Protein AF-A0A650A4Z6-F1 (afdb_monomer)

Structure (mmCIF, N/CA/C/O backbone):
data_AF-A0A650A4Z6-F1
#
_entry.id   AF-A0A650A4Z6-F1
#
loop_
_atom_site.group_PDB
_atom_site.id
_atom_site.type_symbol
_atom_site.label_atom_id
_atom_site.label_alt_id
_atom_site.label_comp_id
_atom_site.label_asym_id
_atom_site.label_entity_id
_atom_site.label_seq_id
_atom_site.pdbx_PDB_ins_code
_atom_site.Cartn_x
_atom_site.Cartn_y
_atom_site.Cartn_z
_atom_site.occupancy
_atom_site.B_iso_or_equiv
_a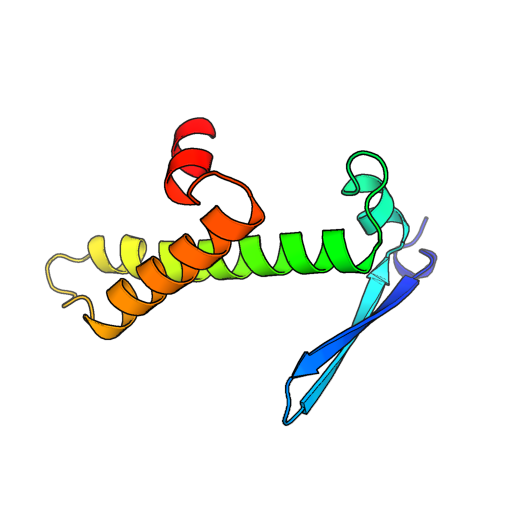tom_site.auth_seq_id
_atom_site.auth_comp_id
_atom_site.auth_asym_id
_atom_site.auth_atom_id
_atom_site.pdbx_PDB_model_num
ATOM 1 N N . MET A 1 1 ? -4.097 -12.493 25.052 1.00 63.12 1 MET A N 1
ATOM 2 C CA . MET A 1 1 ? -5.256 -12.656 24.150 1.00 63.12 1 MET A CA 1
ATOM 3 C C . MET A 1 1 ? -4.906 -13.708 23.118 1.00 63.12 1 MET A C 1
ATOM 5 O O . MET A 1 1 ? -3.733 -13.777 22.757 1.00 63.12 1 MET A O 1
ATOM 9 N N . ALA A 1 2 ? -5.849 -14.542 22.683 1.00 73.75 2 ALA A N 1
ATOM 10 C CA . ALA A 1 2 ? -5.622 -15.372 21.503 1.00 73.75 2 ALA A CA 1
ATOM 11 C C . ALA A 1 2 ? -5.845 -14.526 20.240 1.00 73.75 2 ALA A C 1
ATOM 13 O O . ALA A 1 2 ? -6.625 -13.581 20.258 1.00 73.75 2 ALA A O 1
ATOM 14 N N . ALA A 1 3 ? -5.191 -14.874 19.129 1.00 71.81 3 ALA A N 1
ATOM 15 C CA . ALA A 1 3 ? -5.323 -14.136 17.865 1.00 71.81 3 ALA A CA 1
ATOM 16 C C . ALA A 1 3 ? -6.776 -14.040 17.350 1.00 71.81 3 ALA A C 1
ATOM 18 O O . ALA A 1 3 ? -7.115 -13.099 16.649 1.00 71.81 3 ALA A O 1
ATOM 19 N N . LYS A 1 4 ? -7.641 -14.993 17.724 1.00 74.25 4 LYS A N 1
ATOM 20 C CA . LYS A 1 4 ? -9.070 -15.014 17.367 1.00 74.25 4 LYS A CA 1
ATOM 21 C C . LYS A 1 4 ? -9.939 -14.055 18.185 1.00 74.25 4 LYS A C 1
ATOM 23 O O . LYS A 1 4 ? -11.110 -13.904 17.865 1.00 74.25 4 LYS A O 1
ATOM 28 N N . ASP A 1 5 ? -9.384 -13.474 19.245 1.00 86.62 5 ASP A N 1
ATOM 29 C CA . ASP A 1 5 ? -10.110 -12.592 20.159 1.00 86.62 5 ASP A CA 1
ATOM 30 C C . ASP A 1 5 ? -9.910 -11.107 19.809 1.00 86.62 5 ASP A C 1
ATOM 32 O O . ASP A 1 5 ? -10.475 -10.249 20.482 1.00 86.62 5 ASP A O 1
ATOM 36 N N . LEU A 1 6 ? -9.071 -10.793 18.813 1.00 92.00 6 LEU A N 1
ATOM 37 C CA . LEU A 1 6 ? -8.854 -9.419 18.366 1.00 92.00 6 LEU A CA 1
ATOM 38 C C . LEU A 1 6 ? -10.056 -8.945 17.552 1.00 92.00 6 LEU A C 1
ATOM 40 O O . LEU A 1 6 ? -10.487 -9.631 16.627 1.00 92.00 6 LEU A O 1
ATOM 44 N N . GLU A 1 7 ? -10.563 -7.763 17.892 1.00 95.00 7 GLU A N 1
ATOM 45 C CA . GLU A 1 7 ? -11.586 -7.091 17.098 1.00 95.00 7 GLU A CA 1
ATOM 46 C C . GLU A 1 7 ? -11.010 -6.702 15.734 1.00 95.00 7 GLU A C 1
ATOM 48 O O . GLU A 1 7 ? -9.878 -6.212 15.634 1.00 95.00 7 GLU A O 1
ATOM 53 N N . THR A 1 8 ? -11.784 -6.955 14.685 1.00 96.19 8 THR A N 1
ATOM 54 C CA . THR A 1 8 ? -11.429 -6.663 13.300 1.00 96.19 8 THR A CA 1
ATOM 55 C C . THR A 1 8 ? -12.362 -5.615 12.724 1.00 96.19 8 THR A C 1
ATOM 57 O O . THR A 1 8 ? -13.505 -5.457 13.151 1.00 96.19 8 THR A O 1
ATOM 60 N N . THR A 1 9 ? -11.858 -4.902 11.727 1.00 95.56 9 THR A N 1
ATOM 61 C CA . THR A 1 9 ? -12.672 -4.105 10.818 1.00 95.56 9 THR A CA 1
ATOM 62 C C . THR A 1 9 ? -12.499 -4.628 9.403 1.00 95.56 9 THR A C 1
ATOM 64 O O . THR A 1 9 ? -11.410 -5.071 9.020 1.00 95.56 9 THR A O 1
ATOM 67 N N . THR A 1 10 ? -13.573 -4.575 8.626 1.00 97.19 10 THR A N 1
ATOM 68 C CA . THR A 1 10 ? -13.537 -4.922 7.209 1.00 97.19 10 THR A CA 1
ATOM 69 C C . THR A 1 10 ? -13.051 -3.716 6.411 1.00 97.19 10 THR A C 1
ATOM 71 O O . THR A 1 10 ? -13.592 -2.616 6.535 1.00 97.19 10 THR A O 1
ATOM 74 N N . VAL A 1 11 ? -12.042 -3.929 5.572 1.00 96.94 11 VAL A N 1
ATOM 75 C CA . VAL A 1 11 ? -11.547 -2.951 4.602 1.00 96.94 11 VAL A CA 1
ATOM 76 C C . VAL A 1 11 ? -11.826 -3.480 3.206 1.00 96.94 11 VAL A C 1
ATOM 78 O O . VAL A 1 11 ? -11.419 -4.590 2.874 1.00 96.94 11 VAL A O 1
ATOM 81 N N . THR A 1 12 ? -12.487 -2.669 2.387 1.00 97.31 12 THR A N 1
ATOM 82 C CA . THR A 1 12 ? -12.766 -2.987 0.985 1.00 97.31 12 THR A CA 1
ATOM 83 C C . THR A 1 12 ? -11.798 -2.228 0.088 1.00 97.31 12 THR A C 1
ATOM 85 O O . THR A 1 12 ? -11.746 -0.997 0.124 1.00 97.31 12 THR A O 1
ATOM 88 N N . VAL A 1 13 ? -11.063 -2.951 -0.754 1.00 95.50 13 VAL A N 1
ATOM 89 C CA . VAL A 1 13 ? -10.261 -2.386 -1.846 1.00 95.50 13 VAL A CA 1
ATOM 90 C C . VAL A 1 13 ? -11.059 -2.543 -3.128 1.00 95.50 13 VAL A C 1
ATOM 92 O O . VAL A 1 13 ? -11.535 -3.632 -3.432 1.00 95.50 13 VAL A O 1
ATOM 95 N N . SER A 1 14 ? -11.224 -1.462 -3.884 1.00 96.12 14 SER A N 1
ATOM 96 C CA . SER A 1 14 ? -12.005 -1.485 -5.121 1.00 96.12 14 SER A CA 1
ATOM 97 C C . SER A 1 14 ? -11.289 -0.774 -6.259 1.00 96.12 14 SER A C 1
ATOM 99 O O . SER A 1 14 ? -10.567 0.200 -6.052 1.00 96.12 14 SER A O 1
ATOM 101 N N . THR A 1 15 ? -11.497 -1.297 -7.459 1.00 95.44 15 THR A N 1
ATOM 102 C CA . THR A 1 15 ? -11.155 -0.701 -8.748 1.00 95.44 15 THR A CA 1
ATOM 103 C C . THR A 1 15 ? -12.437 -0.557 -9.571 1.00 95.44 15 THR A C 1
ATOM 105 O O . THR A 1 15 ? -13.516 -0.955 -9.128 1.00 95.44 15 THR A O 1
ATOM 108 N N . ASP A 1 16 ? -12.335 -0.010 -10.782 1.00 96.25 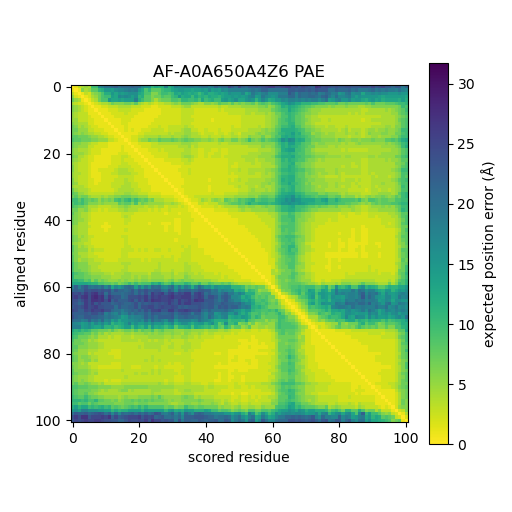16 ASP A N 1
ATOM 109 C CA . ASP A 1 16 ? -13.493 0.156 -11.669 1.00 96.25 16 ASP A CA 1
ATOM 110 C C . ASP A 1 16 ? -14.169 -1.180 -12.041 1.00 96.25 16 ASP A C 1
ATOM 112 O O . ASP A 1 16 ? -15.372 -1.217 -12.305 1.00 96.25 16 ASP A O 1
ATOM 116 N N . ASP A 1 17 ? -13.409 -2.281 -12.030 1.00 96.81 17 ASP A N 1
ATOM 117 C CA . ASP A 1 17 ? -13.858 -3.594 -12.504 1.00 96.81 17 ASP A CA 1
ATOM 118 C C . ASP A 1 17 ? -14.107 -4.615 -11.380 1.00 96.81 17 ASP A C 1
ATOM 120 O O . ASP A 1 17 ? -14.826 -5.598 -11.592 1.00 96.81 17 ASP A O 1
ATOM 124 N N . ALA A 1 18 ? -13.501 -4.436 -10.200 1.00 97.25 18 ALA A N 1
ATOM 125 C CA . ALA A 1 18 ? -13.511 -5.444 -9.140 1.00 97.25 18 ALA A CA 1
ATOM 126 C C . ALA A 1 18 ? -13.363 -4.856 -7.730 1.00 97.25 18 ALA A C 1
ATOM 128 O O . ALA A 1 18 ? -12.891 -3.739 -7.540 1.00 97.25 18 ALA A O 1
ATOM 129 N N . SER A 1 19 ? -13.724 -5.652 -6.723 1.00 97.44 19 SER A N 1
ATOM 130 C CA . SER A 1 19 ? -13.475 -5.352 -5.314 1.00 97.44 19 SER A CA 1
ATOM 131 C C . SER A 1 19 ? -13.039 -6.596 -4.552 1.00 97.44 19 SER A C 1
ATOM 133 O O . SER A 1 19 ? -13.452 -7.705 -4.896 1.00 97.44 19 SER A O 1
ATOM 135 N N . ASP A 1 20 ? -12.258 -6.396 -3.499 1.00 97.38 20 ASP A N 1
ATOM 136 C CA . ASP A 1 20 ? -11.848 -7.430 -2.554 1.00 97.38 20 ASP A CA 1
ATOM 137 C C . ASP A 1 20 ? -11.948 -6.904 -1.118 1.00 97.38 20 ASP A C 1
ATOM 139 O O . ASP A 1 20 ? -11.681 -5.727 -0.861 1.00 97.38 20 ASP A O 1
ATOM 143 N N . ASP A 1 21 ? -12.334 -7.782 -0.195 1.00 97.25 21 ASP A N 1
ATOM 144 C CA . ASP A 1 21 ? -12.528 -7.452 1.216 1.00 97.25 21 ASP A CA 1
ATOM 145 C C . ASP A 1 21 ? -11.467 -8.143 2.073 1.00 97.25 21 ASP A C 1
ATOM 147 O O . ASP A 1 21 ? -11.195 -9.336 1.921 1.00 97.25 21 ASP A O 1
ATOM 151 N N . MET A 1 22 ? -10.915 -7.413 3.040 1.00 95.06 22 MET A N 1
ATOM 152 C CA . MET A 1 22 ? -9.976 -7.953 4.018 1.00 95.06 22 MET A CA 1
ATOM 153 C C . MET A 1 22 ? -10.390 -7.609 5.449 1.00 95.06 22 MET A C 1
ATOM 155 O O . MET A 1 22 ? -10.829 -6.500 5.744 1.00 95.06 22 MET A O 1
ATOM 159 N N . GLU A 1 23 ? -10.209 -8.566 6.356 1.00 95.88 23 GLU A N 1
ATOM 160 C CA . GLU A 1 23 ? -10.397 -8.376 7.795 1.00 95.88 23 GLU A CA 1
ATOM 161 C C . GLU A 1 23 ? -9.069 -7.948 8.423 1.00 95.88 23 GLU A C 1
ATOM 163 O O . GLU A 1 23 ? -8.101 -8.717 8.429 1.00 95.88 23 GLU A O 1
ATOM 168 N N . VAL A 1 24 ? -9.020 -6.734 8.970 1.00 94.69 24 VAL A N 1
ATOM 169 C CA . VAL A 1 24 ? -7.812 -6.167 9.584 1.00 94.69 24 VAL A CA 1
ATOM 170 C C . VAL A 1 24 ? -8.028 -6.003 11.088 1.00 94.69 24 VAL A C 1
ATOM 172 O O . VAL A 1 24 ? -9.028 -5.406 11.489 1.00 94.69 24 VAL A O 1
ATOM 175 N N . PRO A 1 25 ? -7.119 -6.498 11.950 1.00 96.00 25 PRO A N 1
ATOM 176 C CA . PRO A 1 25 ? -7.212 -6.265 13.389 1.00 96.00 25 PRO A CA 1
ATOM 177 C C . PRO A 1 25 ? -7.168 -4.767 13.717 1.00 96.00 25 PRO A C 1
ATOM 179 O O . PRO A 1 25 ? -6.204 -4.090 13.360 1.00 96.00 25 PRO A O 1
ATOM 182 N N . LEU A 1 26 ? -8.155 -4.260 14.459 1.00 94.19 26 LEU A N 1
ATOM 183 C CA . LEU A 1 26 ? -8.202 -2.851 14.875 1.00 94.19 26 LEU A CA 1
ATOM 184 C C . LEU A 1 26 ? -6.958 -2.455 15.671 1.00 94.19 26 LEU A C 1
ATOM 186 O O . LEU A 1 26 ? -6.366 -1.417 15.410 1.00 94.19 26 LEU A O 1
ATOM 190 N N . ALA A 1 27 ? -6.493 -3.338 16.558 1.00 94.31 27 ALA A N 1
ATOM 191 C CA . ALA A 1 27 ? -5.287 -3.105 17.349 1.00 94.31 27 ALA A CA 1
ATOM 192 C C . ALA A 1 27 ? -4.009 -2.945 16.498 1.00 94.31 27 ALA A C 1
ATOM 194 O O . ALA A 1 27 ? -3.054 -2.321 16.950 1.00 94.31 27 ALA A O 1
ATOM 195 N N . LEU A 1 28 ? -3.961 -3.520 15.286 1.00 94.19 28 LEU A N 1
ATOM 196 C CA . LEU A 1 28 ? -2.853 -3.287 14.354 1.00 94.19 28 LEU A CA 1
ATOM 197 C C . LEU A 1 28 ? -2.963 -1.898 13.723 1.00 94.19 28 LEU A C 1
ATOM 199 O O . LEU A 1 28 ? -1.954 -1.217 13.600 1.00 94.19 28 LEU A O 1
ATOM 203 N N . ILE A 1 29 ? -4.174 -1.486 13.345 1.00 93.12 29 ILE A N 1
ATOM 204 C CA . ILE A 1 29 ? -4.408 -0.158 12.772 1.00 93.12 29 ILE A CA 1
ATOM 205 C C . ILE A 1 29 ? -4.056 0.913 13.805 1.00 93.12 29 ILE A C 1
ATOM 207 O O . ILE A 1 29 ? -3.230 1.764 13.517 1.00 93.12 29 ILE A O 1
ATOM 211 N N . GLU A 1 30 ? -4.563 0.797 15.035 1.00 92.75 30 GLU A N 1
ATOM 212 C CA . GLU A 1 30 ? -4.243 1.712 16.142 1.00 92.75 30 GLU A CA 1
ATOM 213 C C . GLU A 1 30 ? -2.740 1.810 16.434 1.00 92.75 30 GLU A C 1
ATOM 215 O O . GLU A 1 30 ? -2.257 2.862 16.841 1.00 92.75 30 GLU A O 1
ATOM 220 N N . LEU A 1 31 ? -1.998 0.712 16.252 1.00 94.44 31 LEU A N 1
ATOM 221 C CA . LEU A 1 31 ? -0.548 0.691 16.439 1.00 94.44 31 LEU A CA 1
ATOM 222 C C . LEU A 1 31 ? 0.195 1.478 15.349 1.00 94.44 31 LEU A C 1
ATOM 224 O O . LEU A 1 31 ? 1.282 1.983 15.619 1.00 94.44 31 LEU A O 1
ATOM 228 N N . LEU A 1 32 ? -0.352 1.520 14.134 1.00 93.81 32 LEU A N 1
ATOM 229 C CA . LEU A 1 32 ? 0.283 2.106 12.951 1.00 93.81 32 LEU A CA 1
ATOM 230 C C . LEU A 1 32 ? -0.236 3.508 12.612 1.00 93.81 32 LEU A C 1
ATOM 232 O O . LEU A 1 32 ? 0.431 4.214 11.870 1.00 93.81 32 LEU A O 1
ATOM 236 N N . THR A 1 33 ? -1.396 3.908 13.135 1.00 94.50 33 THR A N 1
ATOM 237 C CA . THR A 1 33 ? -1.959 5.252 12.959 1.00 94.50 33 THR A CA 1
ATOM 238 C C . THR A 1 33 ? -1.045 6.317 13.565 1.00 94.50 33 THR A C 1
ATOM 240 O O . THR A 1 33 ? -0.727 6.264 14.759 1.00 94.50 33 THR A O 1
ATOM 243 N N . GLU A 1 34 ? -0.710 7.346 12.789 1.00 89.00 34 GLU A N 1
ATOM 244 C CA . GLU A 1 34 ? 0.027 8.516 13.255 1.00 89.00 34 GLU A CA 1
ATOM 245 C C . GLU A 1 34 ? -0.884 9.757 13.277 1.00 89.00 34 GLU A C 1
ATOM 247 O O . GLU A 1 34 ? -1.360 10.261 12.267 1.00 89.00 34 GLU A O 1
ATOM 252 N N . GLY A 1 35 ? -1.140 10.306 14.468 1.00 89.12 35 GLY A N 1
ATOM 253 C CA . GLY A 1 35 ? -1.981 11.501 14.606 1.00 89.12 35 GLY A CA 1
ATOM 254 C C . GLY A 1 35 ? -3.479 11.211 14.463 1.00 89.12 35 GLY A C 1
ATOM 255 O O . GLY A 1 35 ? -4.038 10.476 15.274 1.00 89.12 35 GLY A O 1
ATOM 256 N N . GLU A 1 36 ? -4.141 11.860 13.502 1.00 89.69 36 GLU A N 1
ATOM 257 C CA . GLU A 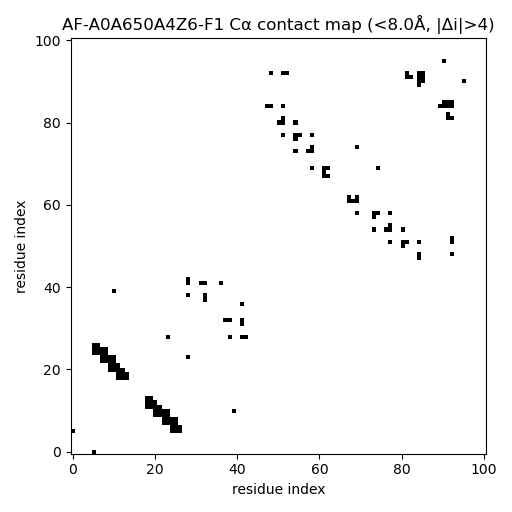1 36 ? -5.606 11.831 13.315 1.00 89.69 36 GLU A CA 1
ATOM 258 C C . GLU A 1 36 ? -6.022 11.092 12.027 1.00 89.69 36 GLU A C 1
ATOM 260 O O . GLU A 1 36 ? -7.063 11.390 11.444 1.00 89.69 36 GLU A O 1
ATOM 265 N N . GLU A 1 37 ? -5.201 10.157 11.545 1.00 93.81 37 GLU A N 1
ATOM 266 C CA . GLU A 1 37 ? -5.470 9.431 10.301 1.00 93.81 37 GLU A CA 1
ATOM 267 C C . GLU A 1 37 ? -6.628 8.437 10.431 1.00 93.81 37 GLU A C 1
ATOM 269 O O . GLU A 1 37 ? -6.726 7.659 11.383 1.00 93.81 37 GLU A O 1
ATOM 274 N N . ASP A 1 38 ? -7.485 8.415 9.411 1.00 94.69 38 ASP A N 1
ATOM 275 C CA . ASP A 1 38 ? -8.554 7.431 9.301 1.00 94.69 38 ASP A CA 1
ATOM 276 C C . ASP A 1 38 ? -8.009 6.053 8.882 1.00 94.69 38 ASP A C 1
ATOM 278 O O . ASP A 1 38 ? -7.049 5.943 8.116 1.00 94.69 38 ASP A O 1
ATOM 282 N N . VAL A 1 39 ? -8.692 4.979 9.300 1.00 94.25 39 VAL A N 1
ATOM 283 C CA . VAL A 1 39 ? -8.337 3.581 8.974 1.00 94.25 39 VAL A CA 1
ATOM 284 C C . VAL A 1 39 ? -8.005 3.348 7.487 1.00 94.25 39 VAL A C 1
ATOM 286 O O . VAL A 1 39 ? -6.992 2.701 7.210 1.00 94.25 39 VAL A O 1
ATOM 289 N N . PRO A 1 40 ? -8.801 3.836 6.510 1.00 95.38 40 PRO A N 1
ATOM 290 C CA . PRO A 1 40 ? -8.506 3.595 5.099 1.00 95.38 40 PRO A CA 1
ATOM 291 C C . PRO A 1 40 ? -7.199 4.243 4.641 1.00 95.38 40 PRO A C 1
ATOM 293 O O . PRO A 1 40 ? -6.533 3.688 3.772 1.00 95.38 40 PRO A O 1
ATOM 296 N N . THR A 1 41 ? -6.828 5.387 5.225 1.00 95.12 41 THR A N 1
ATOM 297 C CA . THR A 1 41 ? -5.575 6.087 4.917 1.00 95.12 41 THR A CA 1
ATOM 298 C C . THR A 1 41 ? -4.393 5.215 5.310 1.00 95.12 41 THR A C 1
ATOM 300 O O . THR A 1 41 ? -3.623 4.834 4.434 1.00 95.12 41 THR A O 1
ATOM 303 N N . VAL A 1 42 ? -4.363 4.762 6.567 1.00 95.81 42 VAL A N 1
ATOM 304 C CA . VAL A 1 42 ? -3.302 3.893 7.099 1.00 95.81 42 VAL A CA 1
ATOM 305 C C . VAL A 1 42 ? -3.152 2.617 6.267 1.00 95.81 42 VAL A C 1
ATOM 307 O O . VAL A 1 42 ? -2.047 2.210 5.912 1.00 95.81 42 VAL A O 1
ATOM 310 N N . VAL A 1 43 ? -4.264 1.973 5.900 1.00 95.94 43 VAL A N 1
ATOM 311 C CA . VAL A 1 43 ? -4.215 0.746 5.087 1.00 95.94 43 VAL A CA 1
ATOM 312 C C . VAL A 1 43 ? -3.716 1.027 3.668 1.00 95.94 43 VAL A C 1
ATOM 314 O O . VAL A 1 43 ? -2.936 0.238 3.131 1.00 95.94 43 VAL A O 1
ATOM 317 N N . ALA A 1 44 ? -4.125 2.144 3.063 1.00 95.62 44 ALA A N 1
ATOM 318 C CA . ALA A 1 44 ? -3.639 2.552 1.750 1.00 95.62 44 ALA A CA 1
ATOM 319 C C . ALA A 1 44 ? -2.139 2.893 1.770 1.00 95.62 44 ALA A C 1
ATOM 321 O O . ALA A 1 44 ? -1.431 2.539 0.826 1.00 95.62 44 ALA A O 1
ATOM 322 N N . ASP A 1 45 ? -1.641 3.504 2.848 1.00 95.69 45 ASP A N 1
ATOM 323 C CA . ASP A 1 45 ? -0.214 3.783 3.026 1.00 95.69 45 ASP A CA 1
ATOM 324 C C . ASP A 1 45 ? 0.598 2.494 3.075 1.00 95.69 45 ASP A C 1
ATOM 326 O O . ASP A 1 45 ? 1.533 2.312 2.294 1.00 95.69 45 ASP A O 1
ATOM 330 N N . ILE A 1 46 ? 0.181 1.547 3.917 1.00 94.81 46 ILE A N 1
ATOM 331 C CA . ILE A 1 46 ? 0.822 0.232 4.034 1.00 94.81 46 ILE A CA 1
ATOM 332 C C . ILE A 1 46 ? 0.807 -0.505 2.689 1.00 94.81 46 ILE A C 1
ATOM 334 O O . ILE A 1 46 ? 1.801 -1.131 2.307 1.00 94.81 46 ILE A O 1
ATOM 338 N N . ALA A 1 47 ? -0.306 -0.437 1.953 1.00 95.69 47 ALA A N 1
ATOM 33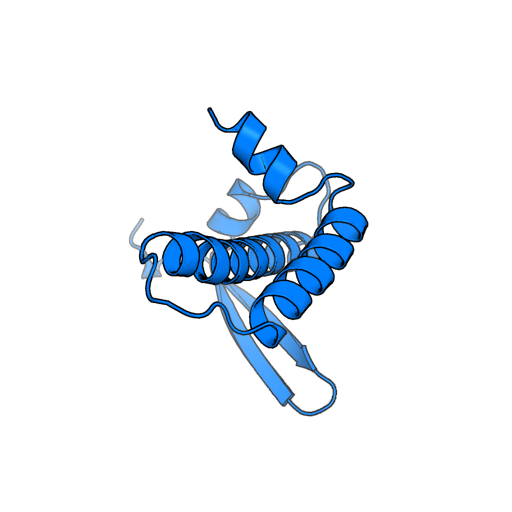9 C CA . ALA A 1 47 ? -0.402 -1.035 0.628 1.00 95.69 47 ALA A CA 1
ATOM 340 C C . ALA A 1 47 ? 0.604 -0.402 -0.346 1.00 95.69 47 ALA A C 1
ATOM 342 O O . ALA A 1 47 ? 1.294 -1.141 -1.050 1.00 95.69 47 ALA A O 1
ATOM 343 N N . MET A 1 48 ? 0.735 0.929 -0.350 1.00 96.88 48 MET A N 1
ATOM 344 C CA . MET A 1 48 ? 1.685 1.640 -1.209 1.00 96.88 48 MET A CA 1
ATOM 345 C C . MET A 1 48 ? 3.137 1.282 -0.871 1.00 96.88 48 MET A C 1
ATOM 347 O O . MET A 1 48 ? 3.890 0.910 -1.769 1.00 96.88 48 MET A O 1
ATOM 351 N N . PHE A 1 49 ? 3.504 1.263 0.415 1.00 95.50 49 PHE A N 1
ATOM 352 C CA . PHE A 1 49 ? 4.814 0.776 0.868 1.00 95.50 49 PHE A CA 1
ATOM 353 C C . PHE A 1 49 ? 5.095 -0.654 0.388 1.00 95.50 49 PHE A C 1
ATOM 355 O O . PHE A 1 49 ? 6.173 -0.948 -0.126 1.00 95.50 49 PHE A O 1
ATOM 362 N N . GLY A 1 50 ? 4.115 -1.553 0.510 1.00 93.94 50 GLY A N 1
ATOM 363 C CA . GLY A 1 50 ? 4.254 -2.940 0.068 1.0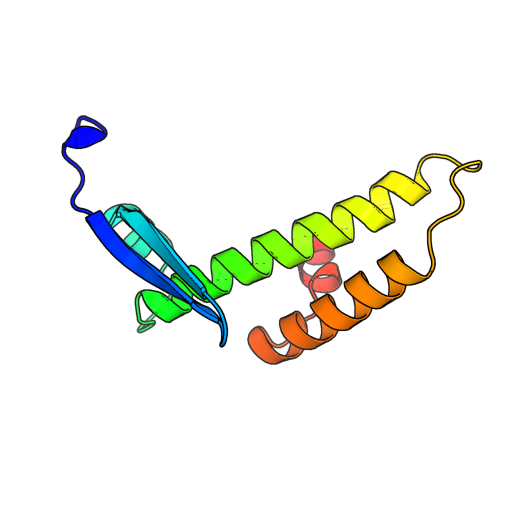0 93.94 50 GLY A CA 1
ATOM 364 C C . GLY A 1 50 ? 4.335 -3.111 -1.453 1.00 93.94 50 GLY A C 1
ATOM 365 O O . GLY A 1 50 ? 4.867 -4.119 -1.921 1.00 93.94 50 GLY A O 1
ATOM 366 N N . LEU A 1 51 ? 3.794 -2.181 -2.240 1.00 95.56 51 LEU A N 1
ATOM 367 C CA . LEU A 1 51 ? 3.938 -2.168 -3.698 1.00 95.56 51 LEU A CA 1
ATOM 368 C C . LEU A 1 51 ? 5.317 -1.630 -4.097 1.00 95.56 51 LEU A C 1
ATOM 370 O O . LEU A 1 51 ? 6.032 -2.326 -4.821 1.00 95.56 51 LEU A O 1
ATOM 374 N N . ALA A 1 52 ? 5.719 -0.481 -3.543 1.00 95.00 52 ALA A N 1
ATOM 375 C CA . ALA A 1 52 ? 7.029 0.135 -3.762 1.00 95.00 52 ALA A CA 1
ATOM 376 C C . ALA A 1 52 ? 8.174 -0.825 -3.403 1.00 95.00 52 ALA A C 1
ATOM 378 O O . ALA A 1 52 ? 9.037 -1.110 -4.230 1.00 95.00 52 ALA A O 1
ATOM 379 N N . GLN A 1 53 ? 8.113 -1.463 -2.228 1.00 93.19 53 GLN A N 1
ATOM 380 C CA . GLN A 1 53 ? 9.125 -2.436 -1.816 1.00 93.19 53 GLN A CA 1
ATOM 381 C C . GLN A 1 53 ? 9.241 -3.616 -2.789 1.00 93.19 53 GLN A C 1
ATOM 383 O O . GLN A 1 53 ? 10.348 -4.086 -3.056 1.00 93.19 53 GLN A O 1
ATOM 388 N N . ARG A 1 54 ? 8.118 -4.132 -3.308 1.00 91.44 54 ARG A N 1
ATOM 389 C CA . ARG A 1 54 ? 8.129 -5.292 -4.212 1.00 91.44 54 ARG A CA 1
ATOM 390 C C . ARG A 1 54 ? 8.738 -4.955 -5.564 1.00 91.44 54 ARG A C 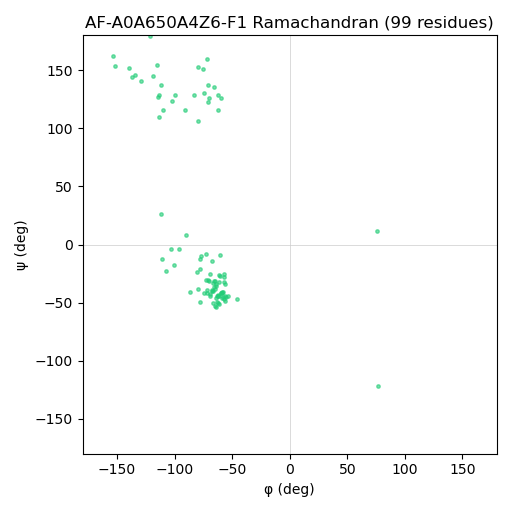1
ATOM 392 O O . ARG A 1 54 ? 9.528 -5.761 -6.053 1.00 91.44 54 ARG A O 1
ATOM 399 N N . VAL A 1 55 ? 8.386 -3.811 -6.152 1.00 90.88 55 VAL A N 1
ATOM 400 C CA . VAL A 1 55 ? 8.956 -3.406 -7.444 1.00 90.88 55 VAL A CA 1
ATOM 401 C C . VAL A 1 55 ? 10.432 -3.037 -7.300 1.00 90.88 55 VAL A C 1
ATOM 403 O O . VAL A 1 55 ? 11.245 -3.555 -8.059 1.00 90.88 55 VAL A O 1
ATOM 406 N N . HIS A 1 56 ? 10.801 -2.311 -6.243 1.00 89.75 56 HIS A N 1
ATOM 407 C CA . HIS A 1 56 ? 12.194 -1.987 -5.942 1.00 89.75 56 HIS A CA 1
ATOM 408 C C . HIS A 1 56 ? 13.046 -3.246 -5.753 1.00 89.75 56 HIS A C 1
ATOM 410 O O . HIS A 1 56 ? 14.106 -3.418 -6.351 1.00 89.75 56 HIS A O 1
ATOM 416 N N . THR A 1 57 ? 12.534 -4.216 -4.989 1.00 86.75 57 THR A N 1
ATOM 417 C CA . THR A 1 57 ? 13.175 -5.530 -4.845 1.00 86.75 57 THR A CA 1
ATOM 418 C C . THR A 1 57 ? 13.308 -6.228 -6.200 1.00 86.75 57 THR A C 1
ATOM 420 O O . THR A 1 57 ? 14.346 -6.823 -6.466 1.00 86.75 57 THR A O 1
ATOM 423 N N . ALA A 1 58 ? 12.295 -6.177 -7.070 1.00 86.06 58 ALA A N 1
ATOM 424 C CA . ALA A 1 58 ? 12.353 -6.817 -8.384 1.00 86.06 58 ALA A CA 1
ATOM 425 C C . ALA A 1 58 ? 13.457 -6.214 -9.270 1.00 86.06 58 ALA A C 1
ATOM 427 O O . ALA A 1 58 ? 14.239 -6.971 -9.850 1.00 86.06 58 ALA A O 1
ATOM 428 N N . VAL A 1 59 ? 13.580 -4.885 -9.302 1.00 84.88 59 VAL A N 1
ATOM 429 C CA . VAL A 1 59 ? 14.645 -4.186 -10.036 1.00 84.88 59 VAL A CA 1
ATOM 430 C C . VAL A 1 59 ? 16.013 -4.500 -9.431 1.00 84.88 59 VAL A C 1
ATOM 432 O O . VAL A 1 59 ? 16.897 -5.015 -10.118 1.00 84.88 59 VAL A O 1
ATOM 435 N N . HIS A 1 60 ? 16.198 -4.313 -8.126 1.00 79.44 60 HIS A N 1
ATOM 436 C CA . HIS A 1 60 ? 17.517 -4.440 -7.500 1.00 79.44 60 HIS A CA 1
ATOM 437 C C . HIS A 1 60 ? 17.977 -5.888 -7.257 1.00 79.44 60 HIS A C 1
ATOM 439 O O . HIS A 1 60 ? 19.181 -6.140 -7.180 1.00 79.44 60 HIS A O 1
ATOM 445 N N . HIS A 1 61 ? 17.074 -6.874 -7.206 1.00 70.00 61 HIS A N 1
ATOM 446 C CA . HIS A 1 61 ? 17.463 -8.291 -7.231 1.00 70.00 61 HIS A CA 1
ATOM 447 C C . HIS A 1 61 ? 17.757 -8.806 -8.644 1.00 70.00 61 HIS A C 1
ATOM 449 O O . HIS A 1 61 ? 18.521 -9.764 -8.772 1.00 70.00 61 HIS A O 1
ATOM 455 N N . SER A 1 62 ? 17.215 -8.178 -9.695 1.00 57.59 62 SER A N 1
ATOM 456 C CA . SER A 1 62 ? 17.623 -8.467 -11.077 1.00 57.59 62 SER A CA 1
ATOM 457 C C . SER A 1 62 ? 19.034 -7.938 -11.384 1.00 57.59 62 SER A C 1
ATOM 459 O O . SER A 1 62 ? 19.792 -8.599 -12.084 1.00 57.59 62 SER A O 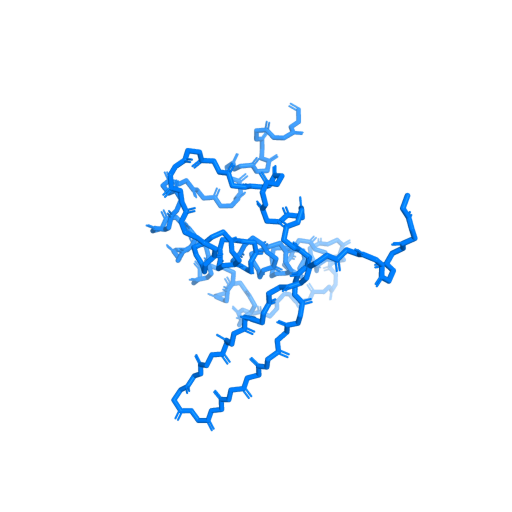1
ATOM 461 N N . GLN A 1 63 ? 19.459 -6.845 -10.735 1.00 53.97 63 GLN A N 1
ATOM 462 C CA . GLN A 1 63 ? 20.812 -6.271 -10.856 1.00 53.97 63 GLN A CA 1
ATOM 463 C C . GLN A 1 63 ? 21.949 -7.146 -10.281 1.00 53.97 63 GLN A C 1
ATOM 465 O O . GLN A 1 63 ? 23.124 -6.895 -10.555 1.00 53.97 63 GLN A O 1
ATOM 470 N N . GLY A 1 64 ? 21.641 -8.172 -9.477 1.00 53.28 64 GLY A N 1
ATOM 471 C CA . GLY A 1 64 ? 22.641 -9.056 -8.857 1.00 53.28 64 GLY A CA 1
ATOM 472 C C . GLY A 1 64 ? 23.236 -10.117 -9.791 1.00 53.28 64 GLY A C 1
ATOM 473 O O . GLY A 1 64 ? 24.245 -10.740 -9.447 1.00 53.28 64 GLY A O 1
ATOM 474 N N . ASP A 1 65 ? 22.634 -10.322 -10.963 1.00 53.09 65 ASP A N 1
ATOM 475 C CA . ASP A 1 65 ? 23.124 -11.217 -12.007 1.00 53.09 65 ASP A CA 1
ATOM 476 C C . ASP A 1 65 ? 23.538 -10.384 -13.234 1.00 53.09 65 ASP A C 1
ATOM 478 O O . ASP A 1 65 ? 22.677 -9.870 -13.939 1.00 53.09 65 ASP A O 1
ATOM 482 N N . PRO A 1 66 ? 24.842 -10.264 -13.550 1.00 55.06 66 PRO A N 1
ATOM 483 C CA . PRO A 1 66 ? 25.320 -9.538 -14.732 1.00 55.06 66 PRO A CA 1
ATOM 484 C C . PRO A 1 66 ? 24.814 -10.097 -16.072 1.00 55.06 66 PRO A C 1
ATOM 486 O O . PRO A 1 66 ? 25.097 -9.511 -17.115 1.00 55.06 66 PRO A O 1
ATOM 489 N N . SER A 1 67 ? 24.164 -11.267 -16.059 1.00 55.84 67 SER A N 1
ATOM 490 C CA . SER A 1 67 ? 23.523 -11.896 -17.215 1.00 55.84 67 SER A CA 1
ATOM 491 C C . SER A 1 67 ? 21.999 -11.764 -17.235 1.00 55.84 67 SER A C 1
ATOM 49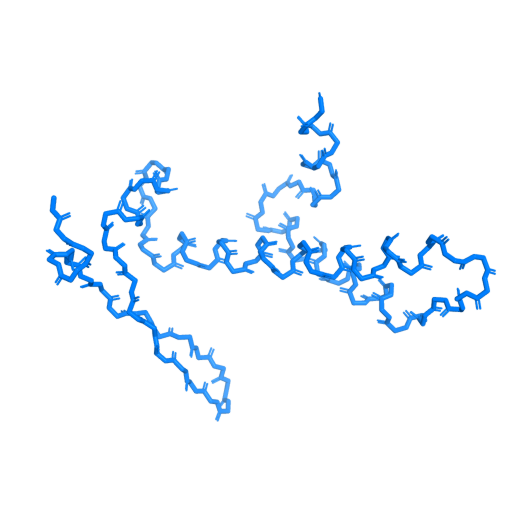3 O O . SER A 1 67 ? 21.378 -12.184 -18.212 1.00 55.84 67 SER A O 1
ATOM 495 N N . ALA A 1 68 ? 21.397 -11.181 -16.195 1.00 58.31 68 ALA A N 1
ATOM 496 C CA . ALA A 1 68 ? 19.995 -10.808 -16.215 1.00 58.31 68 ALA A CA 1
ATOM 497 C C . ALA A 1 68 ? 19.853 -9.493 -16.988 1.00 58.31 68 ALA A C 1
ATOM 499 O O . ALA A 1 68 ? 20.231 -8.426 -16.509 1.00 58.31 68 ALA A O 1
ATOM 500 N N . ASP A 1 69 ? 19.322 -9.579 -18.206 1.00 59.88 69 ASP A N 1
ATOM 501 C CA . ASP A 1 69 ? 18.766 -8.407 -18.871 1.00 59.88 69 ASP A CA 1
ATOM 502 C C . ASP A 1 69 ? 17.595 -7.912 -18.011 1.00 59.88 69 ASP A C 1
ATOM 504 O O . ASP A 1 69 ? 16.615 -8.636 -17.806 1.00 59.88 69 ASP A O 1
ATOM 508 N N . ILE A 1 70 ? 17.722 -6.704 -17.462 1.00 65.12 70 ILE A N 1
ATOM 509 C CA . ILE A 1 70 ? 16.615 -6.033 -16.783 1.00 65.12 70 ILE A CA 1
ATOM 510 C C . ILE A 1 70 ? 15.615 -5.641 -17.861 1.00 65.12 70 ILE A C 1
ATOM 512 O O . ILE A 1 70 ? 15.977 -5.030 -18.869 1.00 65.12 70 ILE A O 1
ATOM 516 N N . ASP A 1 71 ? 14.367 -6.053 -17.679 1.00 72.56 71 ASP A N 1
ATOM 517 C CA . ASP A 1 71 ? 13.299 -5.688 -18.594 1.00 72.56 71 ASP A CA 1
ATOM 518 C C . ASP A 1 71 ? 12.997 -4.196 -18.410 1.00 72.56 71 ASP A C 1
ATOM 520 O O . ASP A 1 71 ? 12.696 -3.770 -17.292 1.00 72.56 71 ASP A O 1
ATOM 524 N N . ALA A 1 72 ? 13.089 -3.407 -19.486 1.00 71.69 72 ALA A N 1
ATOM 525 C CA . ALA A 1 72 ? 12.834 -1.963 -19.443 1.00 71.69 72 ALA A CA 1
ATOM 526 C C . ALA A 1 72 ? 11.423 -1.662 -18.904 1.00 71.69 72 ALA A C 1
ATOM 528 O O . ALA A 1 72 ? 11.212 -0.655 -18.233 1.00 71.69 72 ALA A O 1
ATOM 529 N N . ASP A 1 73 ? 10.491 -2.598 -19.108 1.00 83.94 73 ASP A N 1
ATOM 530 C CA . ASP A 1 73 ? 9.141 -2.524 -18.565 1.00 83.94 73 ASP A CA 1
ATOM 531 C C . ASP A 1 73 ? 9.134 -2.499 -17.021 1.00 83.94 73 ASP A C 1
ATOM 533 O O . ASP A 1 73 ? 8.265 -1.865 -16.431 1.00 83.94 73 ASP A O 1
ATOM 537 N N . ILE A 1 74 ? 10.078 -3.157 -16.333 1.00 84.38 74 ILE A N 1
ATOM 538 C CA . ILE A 1 74 ? 10.118 -3.203 -14.858 1.00 84.38 74 ILE A CA 1
ATOM 539 C C . ILE A 1 74 ? 10.716 -1.914 -14.276 1.00 84.38 74 ILE A C 1
ATOM 541 O O . ILE A 1 74 ? 10.206 -1.431 -13.265 1.00 84.38 74 ILE A O 1
ATOM 545 N N . GLU A 1 75 ? 11.741 -1.341 -14.912 1.00 88.50 75 GLU A N 1
ATOM 546 C CA . GLU A 1 75 ? 12.307 -0.040 -14.511 1.00 88.50 75 GLU A CA 1
ATOM 547 C C . GLU A 1 75 ? 11.262 1.079 -14.650 1.00 88.50 75 GLU A C 1
ATOM 549 O O . GLU A 1 75 ? 11.077 1.876 -13.730 1.00 88.50 75 GLU A O 1
ATOM 554 N N . ASP A 1 76 ? 10.501 1.085 -15.749 1.00 92.31 76 ASP A N 1
ATOM 555 C CA . ASP A 1 76 ? 9.406 2.039 -15.954 1.00 92.31 76 ASP A CA 1
ATOM 556 C C . ASP A 1 76 ? 8.280 1.861 -14.911 1.00 92.31 76 ASP A C 1
ATOM 558 O O . ASP A 1 76 ? 7.682 2.844 -14.462 1.00 92.31 76 ASP A O 1
ATOM 562 N N . ILE A 1 77 ? 7.990 0.622 -14.481 1.00 93.06 77 ILE A N 1
ATOM 563 C CA . ILE A 1 77 ? 7.023 0.355 -13.398 1.00 93.06 77 ILE A CA 1
ATOM 564 C C . ILE A 1 77 ? 7.550 0.869 -12.052 1.00 93.06 77 ILE A C 1
ATOM 566 O O . ILE A 1 77 ? 6.759 1.411 -11.274 1.00 93.06 77 ILE A O 1
ATOM 570 N N . GLU A 1 78 ? 8.844 0.706 -11.753 1.00 93.19 78 GLU A N 1
ATOM 571 C CA . GLU A 1 78 ? 9.449 1.247 -10.529 1.00 93.19 78 GLU A CA 1
ATOM 572 C C . GLU A 1 78 ? 9.339 2.768 -10.511 1.00 93.19 78 GLU A C 1
ATOM 574 O O . GLU A 1 78 ? 8.767 3.309 -9.568 1.00 93.19 78 GLU A O 1
ATOM 579 N N . ALA A 1 79 ? 9.768 3.436 -11.584 1.00 94.00 79 ALA A N 1
ATOM 580 C CA . ALA A 1 79 ? 9.700 4.890 -11.701 1.00 94.00 79 ALA A CA 1
ATOM 581 C C . ALA A 1 79 ? 8.263 5.412 -11.536 1.00 94.00 79 ALA A C 1
ATOM 583 O O . ALA A 1 79 ? 8.010 6.314 -10.741 1.00 94.00 79 ALA A O 1
ATOM 584 N N . ALA A 1 80 ? 7.288 4.797 -12.215 1.00 96.56 80 ALA A N 1
ATOM 585 C CA . ALA A 1 80 ? 5.885 5.187 -12.081 1.00 96.56 80 ALA A CA 1
ATOM 586 C C . ALA A 1 80 ? 5.320 4.923 -10.673 1.00 96.56 80 ALA A C 1
ATOM 588 O O . ALA A 1 80 ? 4.417 5.631 -10.224 1.00 96.56 80 ALA A O 1
ATOM 589 N N . THR A 1 81 ? 5.806 3.890 -9.981 1.00 96.25 81 THR A N 1
ATOM 590 C CA . THR A 1 81 ? 5.408 3.605 -8.595 1.00 96.25 81 THR A CA 1
ATOM 591 C C . THR A 1 81 ? 6.007 4.633 -7.643 1.00 96.25 81 THR A C 1
ATOM 593 O O . THR A 1 81 ? 5.297 5.115 -6.761 1.00 96.25 81 THR A O 1
ATOM 596 N N . ASP A 1 82 ? 7.271 4.997 -7.845 1.00 95.56 82 ASP A N 1
ATOM 597 C CA . ASP A 1 82 ? 7.989 5.968 -7.023 1.00 95.56 82 ASP A CA 1
ATOM 598 C C . ASP A 1 82 ? 7.405 7.379 -7.175 1.00 95.56 82 ASP A C 1
ATOM 600 O O . ASP A 1 82 ? 7.134 8.028 -6.173 1.00 95.56 82 ASP A O 1
ATOM 604 N N . GLU A 1 83 ? 7.023 7.799 -8.388 1.00 96.94 83 GLU A N 1
ATOM 605 C CA . GLU A 1 83 ? 6.286 9.058 -8.600 1.00 96.94 83 GLU A CA 1
ATOM 606 C C . GLU A 1 83 ? 5.010 9.132 -7.737 1.00 96.94 83 GLU A C 1
ATOM 608 O O . GLU A 1 83 ? 4.724 10.144 -7.095 1.00 96.94 83 GLU A O 1
ATOM 613 N N . ARG A 1 84 ? 4.233 8.041 -7.671 1.00 97.75 84 ARG A N 1
ATOM 614 C CA . ARG A 1 84 ? 3.011 7.982 -6.842 1.00 97.75 84 ARG A CA 1
ATOM 615 C C . ARG A 1 84 ? 3.312 7.887 -5.355 1.00 97.75 84 ARG A C 1
ATOM 617 O O . ARG A 1 84 ? 2.505 8.338 -4.541 1.00 97.75 84 ARG A O 1
ATOM 624 N N . PHE A 1 85 ? 4.432 7.271 -5.006 1.00 97.38 85 PHE A N 1
ATOM 625 C CA . PHE A 1 85 ? 4.918 7.202 -3.641 1.00 97.38 85 PHE A CA 1
ATOM 626 C C . PHE A 1 85 ? 5.313 8.606 -3.154 1.00 97.38 85 PHE A C 1
ATOM 628 O O . PHE A 1 85 ? 4.798 9.063 -2.133 1.00 97.38 85 PHE A O 1
ATOM 635 N N . GLU A 1 86 ? 6.119 9.336 -3.925 1.00 96.56 86 GLU A N 1
ATOM 636 C CA . GLU A 1 86 ? 6.525 10.717 -3.646 1.00 96.56 86 GLU A CA 1
ATOM 637 C C . GLU A 1 86 ? 5.328 11.661 -3.513 1.00 96.56 86 GLU A C 1
ATOM 639 O O . GLU A 1 86 ? 5.256 12.437 -2.559 1.00 96.56 86 GLU A O 1
ATOM 644 N N . GLU A 1 87 ? 4.350 11.578 -4.420 1.00 96.56 87 GLU A N 1
ATOM 645 C CA . GLU A 1 87 ? 3.115 12.372 -4.335 1.00 96.56 87 GLU A CA 1
ATOM 646 C C . GLU A 1 87 ? 2.364 12.150 -3.015 1.00 96.56 87 GLU A C 1
ATOM 648 O O . GLU A 1 87 ? 1.706 13.062 -2.506 1.00 96.56 87 GLU A O 1
ATOM 653 N N . ARG A 1 88 ? 2.448 10.935 -2.465 1.00 95.12 88 ARG A N 1
ATOM 654 C CA . ARG A 1 88 ? 1.731 10.526 -1.259 1.00 95.12 88 ARG A CA 1
ATOM 655 C C . ARG A 1 88 ? 2.484 10.868 0.0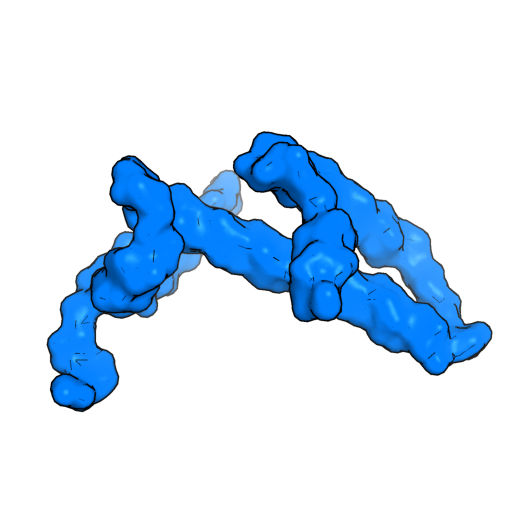26 1.00 95.12 88 ARG A C 1
ATOM 657 O O . ARG A 1 88 ? 1.848 11.314 0.978 1.00 95.12 88 ARG A O 1
ATOM 664 N N . PHE A 1 89 ? 3.801 10.676 0.053 1.00 94.31 89 PHE A N 1
ATOM 665 C CA . PHE A 1 89 ? 4.619 10.768 1.271 1.00 94.31 89 PHE A CA 1
ATOM 666 C C . PHE A 1 89 ? 5.576 11.968 1.298 1.00 94.31 89 PHE A C 1
ATOM 668 O O . PHE A 1 89 ? 6.112 12.304 2.352 1.00 94.31 89 PHE A O 1
ATOM 675 N N . GLY A 1 90 ? 5.772 12.651 0.169 1.00 95.44 90 GLY A N 1
ATOM 676 C CA . GLY A 1 90 ? 6.657 13.812 0.044 1.00 95.44 90 GLY A CA 1
ATOM 677 C C . GLY A 1 90 ? 8.153 13.480 0.002 1.00 95.44 90 GLY A C 1
ATOM 678 O O . GLY A 1 90 ? 8.974 14.385 0.149 1.00 95.44 90 GLY A O 1
ATOM 679 N N . SER A 1 91 ? 8.519 12.209 -0.153 1.00 94.12 91 SER A N 1
ATOM 680 C CA . SER A 1 91 ? 9.895 11.721 -0.338 1.00 94.12 91 SER A CA 1
ATOM 681 C C . SER A 1 91 ? 9.858 10.430 -1.144 1.00 94.12 91 SER A C 1
ATOM 683 O O . SER A 1 91 ? 8.840 9.729 -1.100 1.00 94.12 91 SER A O 1
ATOM 685 N N . SER A 1 92 ? 10.935 10.123 -1.863 1.00 93.62 92 SER A N 1
ATOM 686 C CA . SER A 1 92 ? 10.997 8.903 -2.667 1.00 93.62 92 SER A CA 1
ATOM 687 C C . SER A 1 92 ? 11.135 7.664 -1.787 1.00 93.62 92 SER A C 1
ATOM 689 O O . SER A 1 92 ? 11.547 7.734 -0.619 1.00 93.62 92 SER A O 1
ATOM 691 N N . PHE A 1 93 ? 10.781 6.501 -2.331 1.00 92.75 93 PHE A N 1
ATOM 692 C CA . PHE A 1 93 ? 10.966 5.249 -1.609 1.00 92.75 93 PHE A CA 1
ATOM 693 C C . PHE A 1 93 ? 12.457 4.958 -1.380 1.00 92.75 93 PHE A C 1
ATOM 695 O O . PHE A 1 93 ? 12.837 4.516 -0.294 1.00 92.75 93 PHE A O 1
ATOM 702 N N . GLU A 1 94 ? 13.310 5.261 -2.363 1.00 87.25 94 GLU A N 1
ATOM 703 C CA . GLU A 1 94 ? 14.765 5.104 -2.258 1.00 87.25 94 GLU A CA 1
ATOM 704 C C . GLU A 1 94 ? 15.355 5.985 -1.143 1.00 87.25 94 GLU A C 1
ATOM 706 O O . GLU A 1 94 ? 16.134 5.497 -0.322 1.00 87.25 94 GLU A O 1
ATOM 711 N N . GLU A 1 95 ? 14.932 7.251 -1.044 1.00 87.94 95 GLU A N 1
ATOM 712 C CA . GLU A 1 95 ? 15.382 8.173 0.008 1.00 87.94 95 GLU A CA 1
ATOM 713 C C . GLU A 1 95 ? 15.050 7.636 1.410 1.00 87.94 95 GLU A C 1
ATOM 715 O O . GLU A 1 95 ? 15.883 7.679 2.319 1.00 87.94 95 GLU A O 1
ATOM 720 N N . LEU A 1 96 ? 13.855 7.066 1.599 1.00 86.62 96 LEU A N 1
ATOM 721 C CA . LEU A 1 96 ? 13.461 6.463 2.878 1.00 86.62 96 LEU A CA 1
ATOM 722 C C . LEU A 1 96 ? 14.282 5.212 3.232 1.00 86.62 96 LEU A C 1
ATOM 724 O O . LEU A 1 96 ? 14.547 4.960 4.414 1.00 86.62 96 LEU A O 1
ATOM 728 N N . LEU A 1 97 ? 14.698 4.427 2.235 1.00 83.31 97 LEU A N 1
ATOM 729 C CA . LEU A 1 97 ? 15.562 3.266 2.448 1.00 83.31 97 LEU A CA 1
ATOM 730 C C . LEU A 1 97 ? 16.997 3.670 2.805 1.00 83.31 97 LEU A C 1
ATOM 732 O O . LEU A 1 97 ? 17.583 3.053 3.697 1.00 83.31 97 LEU A O 1
ATOM 736 N N . ASP A 1 98 ? 17.543 4.716 2.182 1.00 69.62 98 ASP A N 1
ATOM 737 C CA . ASP A 1 98 ? 18.877 5.241 2.517 1.00 69.62 98 ASP A CA 1
ATOM 738 C C . ASP A 1 98 ? 18.915 5.801 3.953 1.00 69.62 98 ASP A C 1
ATOM 740 O O . ASP A 1 98 ? 19.881 5.616 4.692 1.00 69.62 98 ASP A O 1
ATOM 744 N N . HIS A 1 99 ? 17.802 6.377 4.420 1.00 56.81 99 HIS A N 1
ATOM 745 C CA . HIS A 1 99 ? 17.627 6.799 5.813 1.00 56.81 99 HIS A CA 1
ATOM 746 C C . HIS A 1 99 ? 17.441 5.650 6.825 1.00 56.81 99 HIS A C 1
ATOM 748 O O . HIS A 1 99 ? 17.447 5.900 8.033 1.00 56.81 99 HIS A O 1
ATOM 754 N N . SER A 1 100 ? 17.292 4.402 6.370 1.00 54.84 100 SER A N 1
ATOM 755 C CA . SER A 1 100 ? 17.087 3.221 7.224 1.00 54.84 100 SER A CA 1
ATOM 756 C C . SER A 1 100 ? 18.393 2.518 7.649 1.00 54.84 100 SER A C 1
ATOM 758 O O . SER A 1 100 ? 18.338 1.440 8.251 1.00 54.84 100 SER A O 1
ATOM 760 N N . HIS A 1 101 ? 19.556 3.120 7.361 1.00 41.19 101 HIS A N 1
ATOM 761 C CA . HIS A 1 101 ? 20.900 2.585 7.625 1.00 41.19 101 HIS A CA 1
ATOM 762 C C . HIS A 1 101 ? 21.678 3.297 8.745 1.00 41.19 101 HIS A C 1
ATOM 764 O O . HIS A 1 101 ? 21.641 4.544 8.840 1.00 41.19 101 HIS A O 1
#

Foldseek 3Di:
DPPVPFDWDWDWDDDPVDIDIDTHGPVVQVVQDDDPDDSVLSVVLVVLLVLLVVLVCVQVVLVVDPPRDDDVVSVVVNVVSQVVNCVSPVDGPVVVVVVVD

Solvent-accessible surface area (backbone atoms only — not comparable to full-atom values): 6203 Å² total; per-residue (Å²): 133,61,87,88,72,57,59,62,44,81,46,76,51,72,59,99,88,51,73,50,78,44,82,43,48,46,71,57,49,66,70,68,49,70,89,86,61,54,72,70,55,52,53,50,50,53,50,49,53,58,49,48,53,50,43,49,47,53,56,62,60,40,67,75,39,95,82,50,80,76,57,68,70,55,58,53,49,35,53,58,45,36,56,55,40,23,74,72,71,77,49,45,63,67,60,56,54,65,71,72,113

Sequence (101 aa):
MAAKDLETTTVTVSTDDASDDMEVPLALIELLTEGEEDVPTVVADIAMFGLAQRVHTAVHHSQGDPSADIDADIEDIEAATDERFEERFGSSFEELLDHSH

Mean predicted aligned error: 6.44 Å

Radius of gyration: 16.89 Å; Cα contacts (8 Å, |Δi|>4): 79; chains: 1; bounding box: 39×29×44 Å

pLDDT: mean 87.11, std 13.74, range [41.19, 97.75]

Secondary structure (DSSP, 8-state):
--GGGS-EEEEEEE-SS-EEEEEEEHHHHHHH--TT--HHHHHHHHHHHHHHHHHHHHHHHHTT-TT----HHHHHHHHHHHHHHHHHHSS-HHHHHHTT-

Nearest PDB structures (foldseek):
  5szk-assembly1_A  TM=4.898E-01  e=7.512E+00  Homo sapiens
  5szh-assembly1_A  TM=5.196E-01  e=9.787E+00  Homo sapiens